Protein AF-A0A3Q9IIV7-F1 (afdb_monomer_lite)

Structure (mmCIF, N/CA/C/O backbone):
data_AF-A0A3Q9IIV7-F1
#
_entry.id   AF-A0A3Q9IIV7-F1
#
loop_
_atom_site.group_PDB
_atom_site.id
_atom_site.type_symbol
_atom_site.label_atom_id
_atom_site.label_alt_id
_atom_site.label_comp_id
_atom_site.label_asym_id
_atom_site.label_entity_id
_atom_site.label_seq_id
_atom_site.pdbx_PDB_ins_code
_atom_site.Cartn_x
_atom_site.Cartn_y
_atom_site.Cartn_z
_atom_site.occupancy
_atom_site.B_iso_or_equiv
_atom_site.auth_seq_id
_atom_site.auth_comp_id
_atom_site.auth_asym_id
_atom_site.auth_atom_id
_atom_site.pdbx_PDB_model_num
ATOM 1 N N . MET A 1 1 ? -18.520 -3.926 -2.756 1.00 58.75 1 MET A N 1
ATOM 2 C CA . MET A 1 1 ? -17.961 -4.920 -3.712 1.00 58.75 1 MET A CA 1
ATOM 3 C C . MET A 1 1 ? -16.444 -4.786 -3.732 1.00 58.75 1 MET A C 1
ATOM 5 O O . MET A 1 1 ? -15.958 -3.691 -3.470 1.00 58.75 1 MET A O 1
ATOM 9 N N . LEU A 1 2 ? -15.721 -5.872 -4.011 1.00 69.44 2 LEU A N 1
ATOM 10 C CA . LEU A 1 2 ? -14.260 -5.911 -4.110 1.00 69.44 2 LEU A CA 1
ATOM 11 C C . LEU A 1 2 ? -13.869 -6.427 -5.498 1.00 69.44 2 LEU A C 1
ATOM 13 O O . LEU A 1 2 ? -14.406 -7.440 -5.939 1.00 69.44 2 LEU A O 1
ATOM 17 N N . ALA A 1 3 ? -12.956 -5.732 -6.172 1.00 71.06 3 ALA A N 1
ATOM 18 C CA . ALA A 1 3 ? -12.388 -6.152 -7.451 1.00 71.06 3 ALA A CA 1
ATOM 19 C C . ALA A 1 3 ? -10.860 -6.046 -7.405 1.00 71.06 3 ALA A C 1
ATOM 21 O O . ALA A 1 3 ? -10.324 -5.092 -6.836 1.00 71.06 3 ALA A O 1
ATOM 22 N N . VAL A 1 4 ? -10.179 -7.023 -8.010 1.00 73.12 4 VAL A N 1
ATOM 23 C CA . VAL A 1 4 ? -8.716 -7.081 -8.115 1.00 73.12 4 VAL A CA 1
ATOM 24 C C . VAL A 1 4 ? -8.334 -7.350 -9.565 1.00 73.12 4 VAL A C 1
ATOM 26 O O . VAL A 1 4 ? -8.858 -8.280 -10.175 1.00 73.12 4 VAL A O 1
ATOM 29 N N . ALA A 1 5 ? -7.414 -6.554 -10.103 1.00 72.44 5 ALA A N 1
ATOM 30 C CA . ALA A 1 5 ? -6.871 -6.717 -11.450 1.00 72.44 5 ALA A CA 1
ATOM 31 C C . ALA A 1 5 ? -5.342 -6.645 -11.409 1.00 72.44 5 ALA A C 1
ATOM 33 O O . ALA A 1 5 ? -4.793 -5.817 -10.685 1.00 72.44 5 ALA A O 1
ATOM 34 N N . TYR A 1 6 ? -4.658 -7.493 -12.178 1.00 72.19 6 TYR A N 1
ATOM 35 C CA . TYR A 1 6 ? -3.203 -7.436 -12.346 1.00 72.19 6 TYR A CA 1
ATOM 36 C C . TYR A 1 6 ? -2.863 -6.546 -13.542 1.00 72.19 6 TYR A C 1
ATOM 38 O O . TYR A 1 6 ? -3.431 -6.721 -14.615 1.00 72.19 6 TYR A O 1
ATOM 46 N N . ASP A 1 7 ? -1.955 -5.596 -13.336 1.00 64.94 7 ASP A N 1
ATOM 47 C CA . ASP A 1 7 ? -1.744 -4.451 -14.233 1.00 64.94 7 ASP A CA 1
ATOM 48 C C . ASP A 1 7 ? -0.355 -4.457 -14.899 1.00 64.94 7 ASP A C 1
ATOM 50 O O . ASP A 1 7 ? -0.168 -3.908 -15.979 1.00 64.94 7 ASP A O 1
ATOM 54 N N . ASN A 1 8 ? 0.657 -5.080 -14.277 1.00 69.69 8 ASN A N 1
ATOM 55 C CA . ASN A 1 8 ? 2.033 -5.050 -14.792 1.00 69.69 8 ASN A CA 1
ATOM 56 C C . ASN A 1 8 ? 2.778 -6.383 -14.650 1.00 69.69 8 ASN A C 1
ATOM 58 O O . ASN A 1 8 ? 2.446 -7.213 -13.801 1.00 69.69 8 ASN A O 1
ATOM 62 N N . GLY A 1 9 ? 3.808 -6.547 -15.488 1.00 76.94 9 GLY A N 1
ATOM 63 C CA . GLY A 1 9 ? 4.681 -7.718 -15.537 1.00 76.94 9 GLY A CA 1
ATOM 64 C C . GLY A 1 9 ? 6.158 -7.332 -15.615 1.00 76.94 9 GLY A C 1
ATOM 65 O O . GLY A 1 9 ? 6.741 -6.902 -14.621 1.00 76.94 9 GLY A O 1
ATOM 66 N N . PHE A 1 10 ? 6.784 -7.549 -16.772 1.00 85.31 10 PHE A N 1
ATOM 67 C CA . PHE A 1 10 ? 8.213 -7.297 -16.974 1.00 85.31 10 PHE A CA 1
ATOM 68 C C . PHE A 1 10 ? 8.480 -5.842 -17.342 1.00 85.31 10 PHE A C 1
ATOM 70 O O . PHE A 1 10 ? 7.863 -5.317 -18.259 1.00 85.31 10 PHE A O 1
ATOM 77 N N . TRP A 1 11 ? 9.438 -5.227 -16.661 1.00 91.25 11 TRP A N 1
ATOM 78 C CA . TRP A 1 11 ? 9.997 -3.927 -17.003 1.00 91.25 11 TRP A CA 1
ATOM 79 C C . TRP A 1 11 ? 11.404 -4.122 -17.563 1.00 91.25 11 TRP A C 1
ATOM 81 O O . TRP A 1 11 ? 12.161 -4.952 -17.057 1.00 91.25 11 TRP A O 1
ATOM 91 N N . THR A 1 12 ? 11.729 -3.387 -18.625 1.00 93.62 12 THR A N 1
ATOM 92 C CA . THR A 1 12 ? 13.041 -3.395 -19.283 1.00 93.62 12 THR A CA 1
ATOM 93 C C . THR A 1 12 ? 13.470 -1.960 -19.574 1.00 93.62 12 THR A C 1
ATOM 95 O O . THR A 1 12 ? 12.679 -1.178 -20.103 1.00 93.62 12 THR A O 1
ATOM 98 N N . THR A 1 13 ? 14.727 -1.640 -19.276 1.00 95.31 13 THR A N 1
ATOM 99 C CA . THR A 1 13 ? 15.385 -0.388 -19.677 1.00 95.31 13 THR A CA 1
ATOM 100 C C . THR A 1 13 ? 16.022 -0.558 -21.060 1.00 95.31 13 THR A C 1
ATOM 102 O O . THR A 1 13 ? 16.713 -1.557 -21.285 1.00 95.31 13 THR A O 1
ATOM 105 N N . ASP A 1 14 ? 15.850 0.390 -21.985 1.00 92.81 14 ASP A N 1
ATOM 106 C CA . ASP A 1 14 ? 16.689 0.448 -23.193 1.00 92.81 14 ASP A CA 1
ATOM 107 C C . ASP A 1 14 ? 18.050 1.078 -22.845 1.00 92.81 14 ASP A C 1
ATOM 109 O O . ASP A 1 14 ? 18.143 2.176 -22.302 1.00 92.81 14 ASP A O 1
ATOM 113 N N . ALA A 1 15 ? 19.136 0.364 -23.133 1.00 93.19 15 ALA A N 1
ATOM 114 C CA . ALA A 1 15 ? 20.503 0.798 -22.859 1.00 93.19 15 ALA A CA 1
ATOM 115 C C . ALA A 1 15 ? 21.008 1.889 -23.828 1.00 93.19 15 ALA A C 1
ATOM 117 O O . ALA A 1 15 ? 22.144 2.344 -23.691 1.00 93.19 15 ALA A O 1
ATOM 118 N N . ALA A 1 16 ? 20.218 2.286 -24.833 1.00 93.06 16 ALA A N 1
ATOM 119 C CA . ALA A 1 16 ? 20.529 3.400 -25.725 1.00 93.06 16 ALA A CA 1
ATOM 120 C C . ALA A 1 16 ? 20.262 4.774 -25.090 1.00 93.06 16 ALA A C 1
ATOM 122 O O . ALA A 1 16 ? 21.043 5.696 -25.321 1.00 93.06 16 ALA A O 1
ATOM 123 N N . ASP A 1 17 ? 19.167 4.910 -24.337 1.00 93.12 17 ASP A N 1
ATOM 124 C CA . ASP A 1 17 ? 18.652 6.187 -23.823 1.00 93.12 17 ASP A CA 1
ATOM 125 C C . ASP A 1 17 ? 18.233 6.152 -22.338 1.00 93.12 17 ASP A C 1
ATOM 127 O O . ASP A 1 17 ? 18.010 7.205 -21.743 1.00 93.12 17 ASP A O 1
ATOM 131 N N . GLY A 1 18 ? 18.178 4.968 -21.720 1.00 92.06 18 GLY A N 1
ATOM 132 C CA . GLY A 1 18 ? 17.764 4.776 -20.331 1.00 92.06 18 GLY A CA 1
ATOM 133 C C . GLY A 1 18 ? 16.247 4.718 -20.124 1.00 92.06 18 GLY A C 1
ATOM 134 O O . GLY A 1 18 ? 15.806 4.722 -18.977 1.00 92.06 18 GLY A O 1
ATOM 135 N N . VAL A 1 19 ? 15.434 4.672 -21.186 1.00 92.25 19 VAL A N 1
ATOM 136 C CA . VAL A 1 19 ? 13.969 4.662 -21.064 1.00 92.25 19 VAL A CA 1
ATOM 137 C C . VAL A 1 19 ? 13.474 3.303 -20.569 1.00 92.25 19 VAL A C 1
ATOM 139 O O . VAL A 1 19 ? 13.785 2.254 -21.134 1.00 92.25 19 VAL A O 1
ATOM 142 N N . GLU A 1 20 ? 12.656 3.320 -19.517 1.00 90.75 20 GLU A N 1
ATOM 143 C CA . GLU A 1 20 ? 11.995 2.131 -18.977 1.00 90.75 20 GLU A CA 1
ATOM 144 C C . GLU A 1 20 ? 10.634 1.888 -19.635 1.00 90.75 20 GLU A C 1
ATOM 146 O O . GLU A 1 20 ? 9.823 2.802 -19.798 1.00 90.75 20 GLU A O 1
ATOM 151 N N . SER A 1 21 ? 10.341 0.630 -19.963 1.00 89.31 21 SER A N 1
ATOM 152 C CA . SER A 1 21 ? 9.040 0.229 -20.505 1.00 89.31 21 SER A CA 1
ATOM 153 C C . SER A 1 21 ? 8.588 -1.137 -19.982 1.00 89.31 21 SER A C 1
ATOM 155 O O . SER A 1 21 ? 9.400 -2.034 -19.746 1.00 89.31 21 SER A O 1
ATOM 157 N N . ASN A 1 22 ? 7.272 -1.310 -19.807 1.00 88.62 22 ASN A N 1
ATOM 158 C CA . ASN A 1 22 ? 6.665 -2.600 -19.464 1.00 88.62 22 ASN A CA 1
ATOM 159 C C . ASN A 1 22 ? 6.613 -3.485 -20.721 1.00 88.62 22 ASN A C 1
ATOM 161 O O . ASN A 1 22 ? 5.636 -3.474 -21.470 1.00 88.62 22 ASN A O 1
ATOM 165 N N . THR A 1 23 ? 7.716 -4.179 -20.996 1.00 87.75 23 THR A N 1
ATOM 166 C CA . THR A 1 23 ? 7.887 -5.037 -22.169 1.00 87.75 23 THR A CA 1
ATOM 167 C C . THR A 1 23 ? 8.945 -6.121 -21.934 1.00 87.75 23 THR A C 1
ATOM 169 O O . THR A 1 23 ? 9.750 -6.067 -20.999 1.00 87.75 23 THR A O 1
ATOM 172 N N . SER A 1 24 ? 8.957 -7.121 -22.816 1.00 86.75 24 SER A N 1
ATOM 173 C CA . SER A 1 24 ? 9.986 -8.164 -22.854 1.00 86.75 24 SER A CA 1
ATOM 174 C C . SER A 1 24 ? 11.303 -7.619 -23.410 1.00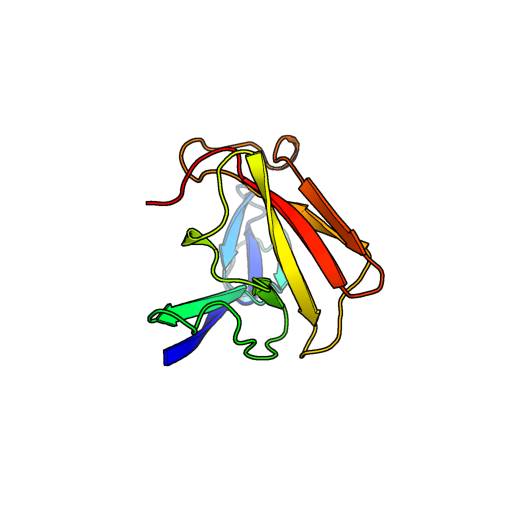 86.75 24 SER A C 1
ATOM 176 O O . SER A 1 24 ? 11.305 -6.908 -24.414 1.00 86.75 24 SER A O 1
ATOM 178 N N . LYS A 1 25 ? 12.436 -8.077 -22.863 1.00 89.94 25 LYS A N 1
ATOM 179 C CA . LYS A 1 25 ? 13.781 -7.830 -23.419 1.00 89.94 25 LYS A CA 1
ATOM 180 C C . LYS A 1 25 ? 13.916 -8.180 -24.902 1.00 89.94 25 LYS A C 1
ATOM 182 O O . LYS A 1 25 ? 14.718 -7.569 -25.592 1.00 89.94 25 LYS A O 1
ATOM 187 N N . SER A 1 26 ? 13.127 -9.133 -25.402 1.00 90.75 26 SER A N 1
ATOM 188 C CA . SER A 1 26 ? 13.107 -9.513 -26.822 1.00 90.75 26 SER A CA 1
ATOM 189 C C . SER A 1 26 ? 12.467 -8.472 -27.752 1.00 90.75 26 SER A C 1
ATOM 191 O O . SER A 1 26 ? 12.515 -8.650 -28.965 1.00 90.75 26 SER A O 1
ATOM 193 N N . LEU A 1 27 ? 11.824 -7.436 -27.204 1.00 90.69 27 LEU A N 1
ATOM 194 C CA . LEU A 1 27 ? 11.130 -6.371 -27.940 1.00 90.69 27 LEU A CA 1
ATOM 195 C C . LEU A 1 27 ? 11.838 -5.006 -27.822 1.00 90.69 27 LEU A C 1
ATOM 197 O O . LEU A 1 27 ? 11.355 -4.025 -28.378 1.00 90.69 27 LEU A O 1
ATOM 201 N N . VAL A 1 28 ? 12.970 -4.945 -27.113 1.00 91.50 28 VAL A N 1
ATOM 202 C CA . VAL A 1 28 ? 13.807 -3.746 -26.941 1.00 91.50 28 VAL A CA 1
ATOM 203 C C . VAL A 1 28 ? 15.048 -3.886 -27.822 1.00 91.50 28 VAL A C 1
ATOM 205 O O . VAL A 1 28 ? 15.633 -4.966 -27.891 1.00 91.50 28 VAL A O 1
ATOM 208 N N . ALA A 1 29 ? 15.459 -2.816 -28.507 1.00 91.00 29 ALA A N 1
ATOM 209 C CA . ALA A 1 29 ? 16.549 -2.885 -29.484 1.00 91.00 29 ALA A CA 1
ATOM 210 C C . ALA A 1 29 ? 17.926 -3.074 -28.823 1.00 91.00 29 ALA A C 1
ATOM 212 O O . ALA A 1 29 ? 18.779 -3.783 -29.362 1.00 91.00 29 ALA A O 1
ATOM 213 N N . LYS A 1 30 ? 18.141 -2.468 -27.647 1.00 93.69 30 LYS A N 1
ATOM 214 C CA . LYS A 1 30 ? 19.322 -2.691 -26.799 1.00 93.69 30 LYS A CA 1
ATOM 215 C C . LYS A 1 30 ? 18.881 -2.966 -25.354 1.00 93.69 30 LYS A C 1
ATOM 217 O O . LYS A 1 30 ? 18.885 -2.055 -24.534 1.00 93.69 30 LYS A O 1
ATOM 222 N N . PRO A 1 31 ? 18.472 -4.197 -25.006 1.00 91.06 31 PRO A N 1
ATOM 223 C CA . PRO A 1 31 ? 17.926 -4.486 -23.682 1.00 91.06 31 PRO A CA 1
ATOM 224 C C . PRO A 1 31 ? 19.001 -4.363 -22.590 1.00 91.06 31 PRO A C 1
ATOM 226 O O . PRO A 1 31 ? 19.986 -5.102 -22.597 1.00 91.06 31 PRO A O 1
ATOM 229 N N . GLY A 1 32 ? 18.786 -3.453 -21.640 1.00 92.94 32 GLY A N 1
ATOM 230 C CA . GLY A 1 32 ? 19.634 -3.226 -20.471 1.00 92.94 32 GLY A CA 1
ATOM 231 C C . GLY A 1 32 ? 19.196 -4.045 -19.255 1.00 92.94 32 GLY A C 1
ATOM 232 O O . GLY A 1 32 ? 19.041 -5.271 -19.319 1.00 92.94 32 GLY A O 1
ATOM 233 N N . GLU A 1 33 ? 19.000 -3.378 -18.119 1.00 92.94 33 GLU A N 1
ATOM 234 C CA . GLU A 1 33 ? 18.426 -4.005 -16.927 1.00 92.94 33 GLU A CA 1
ATOM 235 C C . GLU A 1 33 ? 16.958 -4.405 -17.148 1.00 92.94 33 GLU A C 1
ATOM 237 O O . GLU A 1 33 ? 16.276 -3.927 -18.057 1.00 92.94 33 GLU A O 1
ATOM 242 N N . SER A 1 34 ? 16.486 -5.376 -16.365 1.00 91.75 34 SER A N 1
ATOM 243 C CA . SER A 1 34 ? 15.094 -5.828 -16.420 1.00 91.75 34 SER A CA 1
ATOM 244 C C . SER A 1 34 ? 14.674 -6.504 -15.128 1.00 91.75 34 SER A C 1
ATOM 246 O O . SER A 1 34 ? 15.429 -7.315 -14.587 1.00 91.75 34 SER A O 1
ATOM 248 N N . TRP A 1 35 ? 13.441 -6.274 -14.705 1.00 89.62 35 TRP A N 1
ATOM 249 C CA . TRP A 1 35 ? 12.874 -6.839 -13.487 1.00 89.62 35 TRP A CA 1
ATOM 250 C C . TRP A 1 35 ? 11.394 -7.171 -13.692 1.00 89.62 35 TRP A C 1
ATOM 252 O O . TRP A 1 35 ? 10.761 -6.747 -14.658 1.00 89.62 35 TRP A O 1
ATOM 262 N N . TRP A 1 36 ? 10.832 -7.985 -12.802 1.00 85.25 36 TRP A N 1
ATOM 263 C CA . TRP A 1 36 ? 9.423 -8.374 -12.844 1.00 85.25 36 TRP A CA 1
ATOM 264 C C . TRP A 1 36 ? 8.689 -7.764 -11.650 1.00 85.25 36 TRP A C 1
ATOM 266 O O . TRP A 1 36 ? 9.035 -8.048 -10.504 1.00 85.25 36 TRP A O 1
ATOM 276 N N . VAL A 1 37 ? 7.684 -6.925 -11.919 1.00 79.75 37 VAL A N 1
ATOM 277 C CA . VAL A 1 37 ? 6.894 -6.220 -10.899 1.00 79.75 37 VAL A CA 1
ATOM 278 C C . VAL A 1 37 ? 5.420 -6.592 -11.040 1.00 79.75 37 VAL A C 1
ATOM 280 O O . VAL A 1 37 ? 4.714 -5.989 -11.853 1.00 79.75 37 VAL A O 1
ATOM 283 N N . PRO A 1 38 ? 4.909 -7.537 -10.230 1.00 74.00 38 PRO A N 1
ATOM 284 C CA . PRO A 1 38 ? 3.479 -7.784 -10.154 1.00 74.00 38 PRO A CA 1
ATOM 285 C C . PRO A 1 38 ? 2.788 -6.601 -9.460 1.00 74.00 38 PRO A C 1
ATOM 287 O O . PRO A 1 38 ? 2.702 -6.549 -8.233 1.00 74.00 38 PRO A O 1
ATOM 290 N N . LYS A 1 39 ? 2.270 -5.650 -10.246 1.00 77.38 39 LYS A N 1
ATOM 291 C CA . LYS A 1 39 ? 1.334 -4.629 -9.747 1.00 77.38 39 LYS A CA 1
ATOM 292 C C . LYS A 1 39 ? -0.094 -5.160 -9.856 1.00 77.38 39 LYS A C 1
ATOM 294 O O . LYS A 1 39 ? -0.450 -5.764 -10.870 1.00 77.38 39 LYS A O 1
ATOM 299 N N . TYR A 1 40 ? -0.912 -4.907 -8.841 1.00 76.31 40 TYR A N 1
ATOM 300 C CA . TYR A 1 40 ? -2.345 -5.183 -8.870 1.00 76.31 40 TYR A CA 1
ATOM 301 C C . TYR A 1 40 ? -3.114 -3.981 -8.307 1.00 76.31 40 TYR A C 1
ATOM 303 O O . TYR A 1 40 ? -2.679 -3.350 -7.344 1.00 76.31 40 TYR A O 1
ATOM 311 N N . GLY A 1 41 ? -4.252 -3.662 -8.917 1.00 79.06 41 GLY A N 1
ATOM 312 C CA . GLY A 1 41 ? -5.205 -2.680 -8.409 1.00 79.06 41 GLY A CA 1
ATOM 313 C C . GLY A 1 41 ? -6.241 -3.349 -7.507 1.00 79.06 41 GLY A C 1
ATOM 314 O O . GLY A 1 41 ? -6.660 -4.474 -7.784 1.00 79.06 41 GLY A O 1
ATOM 315 N N . LYS A 1 42 ? -6.670 -2.655 -6.448 1.00 83.88 42 LYS A N 1
ATOM 316 C CA . LYS A 1 42 ? -7.761 -3.069 -5.554 1.00 83.88 42 LYS A CA 1
ATOM 317 C C . LYS A 1 42 ? -8.819 -1.970 -5.523 1.00 83.88 42 LYS A C 1
ATOM 319 O O . LYS A 1 42 ? -8.545 -0.880 -5.027 1.00 83.88 42 LYS A O 1
ATOM 324 N N . THR A 1 43 ? -10.023 -2.256 -6.012 1.00 84.25 43 THR A N 1
ATOM 325 C CA . THR A 1 43 ? -11.137 -1.294 -5.978 1.00 84.25 43 THR A CA 1
ATOM 326 C C . THR A 1 43 ? -12.075 -1.614 -4.820 1.00 84.25 43 THR A C 1
ATOM 328 O O . THR A 1 43 ? -12.595 -2.728 -4.715 1.00 84.25 43 THR A O 1
ATOM 331 N N . LEU A 1 44 ? -12.294 -0.616 -3.964 1.00 83.75 44 LEU A N 1
ATOM 332 C CA . LEU A 1 44 ? -13.118 -0.678 -2.759 1.00 83.75 44 LEU A CA 1
ATOM 333 C C . LEU A 1 44 ? -14.419 0.094 -2.998 1.00 83.75 44 LEU A C 1
ATOM 335 O O . LEU A 1 44 ? -14.399 1.311 -3.159 1.00 83.75 44 LEU A O 1
ATOM 339 N N . LEU A 1 45 ? -15.545 -0.619 -3.081 1.00 79.62 45 LEU A N 1
ATOM 340 C CA . LEU A 1 45 ? -16.843 -0.027 -3.416 1.00 79.62 45 LEU A CA 1
ATOM 341 C C . LEU A 1 45 ? -17.811 -0.103 -2.232 1.00 79.62 45 LEU A C 1
ATOM 343 O O . LEU A 1 45 ? -18.416 -1.157 -1.993 1.00 79.62 45 LEU A O 1
ATOM 347 N N . GLY A 1 46 ? -17.974 1.043 -1.565 1.00 77.19 46 GLY A N 1
ATOM 348 C CA . GLY A 1 46 ? -18.963 1.322 -0.519 1.00 77.19 46 GLY A CA 1
ATOM 349 C C . GLY A 1 46 ? -18.461 1.123 0.923 1.00 77.19 46 GLY A C 1
ATOM 350 O O . GLY A 1 46 ? -17.452 0.439 1.132 1.00 77.19 46 GLY A O 1
ATOM 351 N N . PRO A 1 47 ? -19.176 1.681 1.923 1.00 79.44 47 PRO A N 1
ATOM 352 C CA . PRO A 1 47 ? -18.900 1.455 3.343 1.00 79.44 47 PRO A CA 1
ATOM 353 C C . PRO A 1 47 ? -18.782 -0.031 3.687 1.00 79.44 47 PRO A C 1
ATOM 355 O O . PRO A 1 47 ? -19.472 -0.875 3.113 1.00 79.44 47 PRO A O 1
ATOM 358 N N . GLY A 1 48 ? -17.881 -0.360 4.612 1.00 81.88 48 GLY A N 1
ATOM 359 C CA . GLY A 1 48 ? -17.602 -1.745 5.004 1.00 81.88 48 GLY A CA 1
ATOM 360 C C . GLY A 1 48 ? -16.783 -2.563 3.994 1.00 81.88 48 GLY A C 1
ATOM 361 O O . GLY A 1 48 ? -16.403 -3.684 4.312 1.00 81.88 48 GLY A O 1
ATOM 362 N N . SER A 1 49 ? -16.448 -2.029 2.810 1.00 88.25 49 SER A N 1
ATOM 363 C CA . SER A 1 49 ? -15.495 -2.696 1.904 1.00 88.25 49 SER A CA 1
ATOM 364 C C . SER A 1 49 ? -14.032 -2.498 2.321 1.00 88.25 49 SER A C 1
ATOM 366 O O . SER A 1 49 ? -13.209 -3.375 2.070 1.00 88.25 49 SER A O 1
ATOM 368 N N . TYR A 1 50 ? -13.706 -1.385 2.990 1.00 89.44 50 TYR A N 1
ATOM 369 C CA . TYR A 1 50 ? -12.325 -0.971 3.270 1.00 89.44 50 TYR A CA 1
ATOM 370 C C . TYR A 1 50 ? -11.523 -1.951 4.133 1.00 89.44 50 TYR A C 1
ATOM 372 O O . TYR A 1 50 ? -10.311 -2.047 3.964 1.00 89.44 50 TYR A O 1
ATOM 380 N N . THR A 1 51 ? -12.187 -2.701 5.014 1.00 91.50 51 THR A N 1
ATOM 381 C CA . THR A 1 51 ? -11.556 -3.672 5.922 1.00 91.50 51 THR A CA 1
ATOM 382 C C . THR A 1 51 ? -11.468 -5.090 5.348 1.00 91.50 51 THR A C 1
ATOM 384 O O . THR A 1 51 ? -10.936 -5.990 5.998 1.00 91.50 51 THR A O 1
ATOM 387 N N . VAL A 1 52 ? -11.969 -5.316 4.128 1.00 90.31 52 VAL A N 1
ATOM 388 C CA . VAL A 1 52 ? -11.958 -6.632 3.476 1.00 90.31 52 VAL A CA 1
ATOM 389 C C . VAL A 1 52 ? -10.628 -6.842 2.752 1.00 90.31 52 VAL A C 1
ATOM 391 O O . VAL A 1 52 ? -10.266 -6.071 1.860 1.00 90.31 52 VAL A O 1
ATOM 394 N N . SER A 1 53 ? -9.912 -7.909 3.102 1.00 90.31 53 SER A N 1
ATOM 395 C CA . SER A 1 53 ? -8.713 -8.367 2.387 1.00 90.31 53 SER A CA 1
ATOM 396 C C . SER A 1 53 ? -9.095 -9.284 1.222 1.00 90.31 53 SER A C 1
ATOM 398 O O . SER A 1 53 ? -10.013 -10.094 1.351 1.00 90.31 53 SER A O 1
ATOM 400 N N . SER A 1 54 ? -8.397 -9.173 0.088 1.00 89.00 54 SER A N 1
ATOM 401 C CA . SER A 1 54 ? -8.503 -10.151 -1.011 1.00 89.00 54 SER A CA 1
ATOM 402 C C . SER A 1 54 ? -7.529 -11.323 -0.873 1.00 89.00 54 SER A C 1
ATOM 404 O O . SER A 1 54 ? -7.609 -12.278 -1.644 1.00 89.00 54 SER A O 1
ATOM 406 N N . HIS A 1 55 ? -6.598 -11.242 0.085 1.00 90.06 55 HIS A N 1
ATOM 407 C CA . HIS A 1 55 ? -5.447 -12.136 0.217 1.00 90.06 55 HIS A CA 1
ATOM 408 C C . HIS A 1 55 ? -4.615 -12.239 -1.077 1.00 90.06 55 HIS A C 1
ATOM 410 O O . HIS A 1 55 ? -4.070 -13.296 -1.407 1.00 90.06 55 HIS A O 1
ATOM 416 N N . ALA A 1 56 ? -4.492 -11.120 -1.799 1.00 87.50 56 ALA A N 1
ATOM 417 C CA . ALA A 1 56 ? -3.615 -10.983 -2.953 1.00 87.50 56 ALA A CA 1
ATOM 418 C C . ALA A 1 56 ? -2.137 -11.174 -2.559 1.00 87.50 56 ALA A C 1
ATOM 420 O O . ALA A 1 56 ? -1.777 -11.382 -1.397 1.00 87.50 56 ALA A O 1
ATOM 421 N N . LEU A 1 57 ? -1.236 -11.104 -3.543 1.00 87.44 57 LEU A N 1
ATOM 422 C CA . LEU A 1 57 ? 0.194 -11.285 -3.283 1.00 87.44 57 LEU A CA 1
ATOM 423 C C . LEU A 1 57 ? 0.762 -10.241 -2.297 1.00 87.44 57 LEU A C 1
ATOM 425 O O . LEU A 1 57 ? 1.619 -10.627 -1.510 1.00 87.44 57 LEU A O 1
ATOM 429 N N . VAL A 1 58 ? 0.281 -8.988 -2.374 1.00 89.62 58 VAL A N 1
ATOM 430 C CA . VAL A 1 58 ? 0.600 -7.784 -1.564 1.00 89.62 58 VAL A CA 1
ATOM 431 C C . VAL A 1 58 ? 0.542 -7.967 -0.035 1.00 89.62 58 VAL A C 1
ATOM 433 O O . VAL A 1 58 ? 1.455 -8.529 0.559 1.00 89.62 58 VAL A O 1
ATOM 436 N N . GLU A 1 59 ? -0.458 -7.459 0.696 1.00 92.12 59 GLU A N 1
ATOM 437 C CA . GLU A 1 59 ? -1.619 -6.603 0.378 1.00 92.12 59 GLU A CA 1
ATOM 438 C C . GLU A 1 59 ? -1.888 -5.634 1.547 1.00 92.12 59 GLU A C 1
ATOM 440 O O . GLU A 1 59 ? -1.800 -6.053 2.696 1.00 92.12 59 GLU A O 1
ATOM 445 N N . ILE A 1 60 ? -2.230 -4.362 1.283 1.00 94.12 60 ILE A N 1
ATOM 446 C CA . ILE A 1 60 ? -2.479 -3.335 2.318 1.00 94.12 60 ILE A CA 1
ATOM 447 C C . ILE A 1 60 ? -3.990 -3.158 2.544 1.00 94.12 60 ILE A C 1
ATOM 449 O O . ILE A 1 60 ? -4.720 -2.808 1.614 1.00 94.12 60 ILE A O 1
ATOM 453 N N . THR A 1 61 ? -4.455 -3.363 3.779 1.00 94.81 61 THR A N 1
ATOM 454 C CA . THR A 1 61 ? -5.878 -3.272 4.156 1.00 94.81 61 THR A CA 1
ATOM 455 C C . THR A 1 61 ? -6.059 -2.455 5.447 1.00 94.81 61 THR A C 1
ATOM 457 O O . THR A 1 61 ? -5.485 -2.824 6.476 1.00 94.81 61 THR A O 1
ATOM 460 N N . PRO A 1 62 ? -6.836 -1.352 5.434 1.00 94.88 62 PRO A N 1
ATOM 461 C CA . PRO A 1 62 ? -7.297 -0.659 6.640 1.00 94.88 62 PRO A CA 1
ATOM 462 C C . PRO A 1 62 ? -7.958 -1.592 7.662 1.00 94.88 62 PRO A C 1
ATOM 464 O O . PRO A 1 62 ? -8.717 -2.483 7.297 1.00 94.88 62 PRO A O 1
ATOM 467 N N . LEU A 1 63 ? -7.717 -1.369 8.954 1.00 95.44 63 LEU A N 1
ATOM 468 C CA . LEU A 1 63 ? -8.381 -2.109 10.041 1.00 95.44 63 LEU A CA 1
ATOM 469 C C . LEU A 1 63 ? -9.668 -1.433 10.543 1.00 95.44 63 LEU A C 1
ATOM 471 O O . LEU A 1 63 ? -10.397 -2.002 11.353 1.00 95.44 63 LEU A O 1
ATOM 475 N N . SER A 1 64 ? -9.962 -0.236 10.044 1.00 92.75 64 SER A N 1
ATOM 476 C CA . SER A 1 64 ? -11.157 0.555 10.337 1.00 92.75 64 SER A CA 1
ATOM 477 C C . SER A 1 64 ? -11.621 1.299 9.083 1.00 92.75 64 SER A C 1
ATOM 479 O O . SER A 1 64 ? -10.906 1.345 8.084 1.00 92.75 64 SER A O 1
ATOM 481 N N . GLU A 1 65 ? -12.796 1.923 9.151 1.00 91.00 65 GLU A N 1
ATOM 482 C CA . GLU A 1 65 ? -13.269 2.891 8.155 1.00 91.00 65 GLU A CA 1
ATOM 483 C C . GLU A 1 65 ? -12.275 4.073 8.045 1.00 91.00 65 GLU A C 1
ATOM 485 O O . GLU A 1 65 ? -12.150 4.831 9.013 1.00 91.00 65 GLU A O 1
ATOM 490 N N . PRO A 1 66 ? -11.530 4.243 6.931 1.00 90.00 66 PRO A N 1
ATOM 491 C CA . PRO A 1 66 ? -10.499 5.278 6.831 1.00 90.00 66 PRO A CA 1
ATOM 492 C C . PRO A 1 66 ? -11.062 6.701 6.919 1.00 90.00 66 PRO A C 1
ATOM 494 O O . PRO A 1 66 ? -10.422 7.567 7.511 1.00 90.00 66 PRO A O 1
ATOM 497 N N . TYR A 1 67 ? -12.275 6.944 6.412 1.00 88.25 67 TYR A N 1
ATOM 498 C CA . TYR A 1 67 ? -12.900 8.273 6.442 1.00 88.25 67 TYR A CA 1
ATOM 499 C C . TYR A 1 67 ? -13.414 8.687 7.834 1.00 88.25 67 TYR A C 1
ATOM 501 O O . TYR A 1 67 ? -13.785 9.845 8.035 1.00 88.25 67 TYR A O 1
ATOM 509 N N . ALA A 1 68 ? -13.419 7.764 8.803 1.00 89.31 68 ALA A N 1
ATOM 510 C CA . ALA A 1 68 ? -13.783 8.031 10.194 1.00 89.31 68 ALA A CA 1
ATOM 511 C C . ALA A 1 68 ? -12.584 8.430 11.080 1.00 89.31 68 ALA A C 1
ATOM 513 O O . ALA A 1 68 ? -12.789 8.845 12.222 1.00 89.31 68 ALA A O 1
ATOM 514 N N . VAL A 1 69 ? -11.343 8.313 10.589 1.00 92.19 69 VAL A N 1
ATOM 515 C CA . VAL A 1 69 ? -10.145 8.678 11.362 1.00 92.19 69 VAL A CA 1
ATOM 516 C C . VAL A 1 69 ? -10.003 10.209 11.409 1.00 92.19 69 VAL A C 1
ATOM 518 O O . VAL A 1 69 ? -9.989 10.852 10.356 1.00 92.19 69 VAL A O 1
ATOM 521 N N . PRO A 1 70 ? -9.906 10.831 12.601 1.00 92.75 70 PRO A N 1
ATOM 522 C CA . PRO A 1 70 ? -9.744 12.276 12.715 1.00 92.75 70 PRO A CA 1
ATOM 523 C C . PRO A 1 70 ? -8.338 12.723 12.296 1.00 92.75 70 PRO A C 1
ATOM 525 O O . PRO A 1 70 ? -7.367 11.974 12.407 1.00 92.75 70 PRO A O 1
ATOM 528 N N . VAL A 1 71 ? -8.215 13.990 11.894 1.00 93.69 71 VAL A N 1
ATOM 529 C CA . VAL A 1 71 ? -6.907 14.640 11.722 1.00 93.69 71 VAL A CA 1
ATOM 530 C C . VAL A 1 71 ? -6.159 14.643 13.059 1.00 93.69 71 VAL A C 1
ATOM 532 O O . VAL A 1 71 ? -6.739 14.968 14.093 1.00 93.69 71 VAL A O 1
ATOM 535 N N . GLY A 1 72 ? -4.881 14.266 13.032 1.00 94.38 72 GLY A N 1
ATOM 536 C CA . GLY A 1 72 ? -4.061 14.024 14.223 1.00 94.38 72 GLY A CA 1
ATOM 537 C C . GLY A 1 72 ? -4.241 12.633 14.845 1.00 94.38 72 GLY A C 1
ATOM 538 O O . GLY A 1 72 ? -3.572 12.330 15.829 1.00 94.38 72 GLY A O 1
ATOM 539 N N . GLY A 1 73 ? -5.122 11.792 14.292 1.00 95.38 73 GLY A N 1
ATOM 540 C CA . GLY A 1 73 ? -5.228 10.370 14.616 1.00 95.38 73 GLY A CA 1
ATOM 541 C C . GLY A 1 73 ? -4.401 9.480 13.683 1.00 95.38 73 GLY A C 1
ATOM 542 O O . GLY A 1 73 ? -3.839 9.940 12.690 1.00 95.38 73 GLY A O 1
ATOM 543 N N . ASP A 1 74 ? -4.385 8.182 13.986 1.00 96.12 74 ASP A N 1
ATOM 544 C CA . ASP A 1 74 ? -3.659 7.160 13.227 1.00 96.12 74 ASP A CA 1
ATOM 545 C C . ASP A 1 74 ? -4.620 6.219 12.488 1.00 96.12 74 ASP A C 1
ATOM 547 O O . ASP A 1 74 ? -5.468 5.569 13.105 1.00 96.12 74 ASP A O 1
ATOM 551 N N . LEU A 1 75 ? -4.427 6.053 11.179 1.00 95.81 75 LEU A N 1
ATOM 552 C CA . LEU A 1 75 ? -5.045 4.977 10.410 1.00 95.81 75 LEU A CA 1
ATOM 553 C C . LEU A 1 75 ? -4.222 3.694 10.576 1.00 95.81 75 LEU A C 1
ATOM 555 O O . LEU A 1 75 ? -3.114 3.573 10.051 1.00 95.81 75 LEU A O 1
ATOM 559 N N . ALA A 1 76 ? -4.772 2.712 11.287 1.00 97.56 76 ALA A N 1
ATOM 560 C CA . ALA A 1 76 ? -4.175 1.385 11.371 1.00 97.56 76 ALA A CA 1
ATOM 561 C C . ALA A 1 76 ? -4.412 0.602 10.066 1.00 97.56 76 ALA A C 1
ATOM 563 O O . ALA A 1 76 ? -5.555 0.400 9.650 1.00 97.56 76 ALA A O 1
ATOM 564 N N . VAL A 1 77 ? -3.333 0.126 9.444 1.00 97.56 77 VAL A N 1
ATOM 565 C CA . VAL A 1 77 ? -3.357 -0.734 8.252 1.00 97.56 77 VAL A CA 1
ATOM 566 C C . VAL A 1 77 ? -2.610 -2.032 8.529 1.00 97.56 77 VAL A C 1
ATOM 568 O O . VAL A 1 77 ? -1.578 -2.028 9.198 1.00 97.56 77 VAL A O 1
ATOM 571 N N . LYS A 1 78 ? -3.105 -3.143 7.990 1.00 97.94 78 LYS A N 1
ATOM 572 C CA . LYS A 1 78 ? -2.424 -4.439 7.997 1.00 97.94 78 LYS A CA 1
ATOM 573 C C . LYS A 1 78 ? -1.836 -4.715 6.617 1.00 97.94 78 LYS A C 1
ATOM 575 O O . LYS A 1 78 ? -2.511 -4.498 5.612 1.00 97.94 78 LYS A O 1
ATOM 580 N N . VAL A 1 79 ? -0.602 -5.209 6.580 1.00 97.12 79 VAL A N 1
ATOM 581 C CA . VAL A 1 79 ? 0.058 -5.706 5.368 1.00 97.12 79 VAL A CA 1
ATOM 582 C C . VAL A 1 79 ? 0.092 -7.231 5.406 1.00 97.12 79 VAL 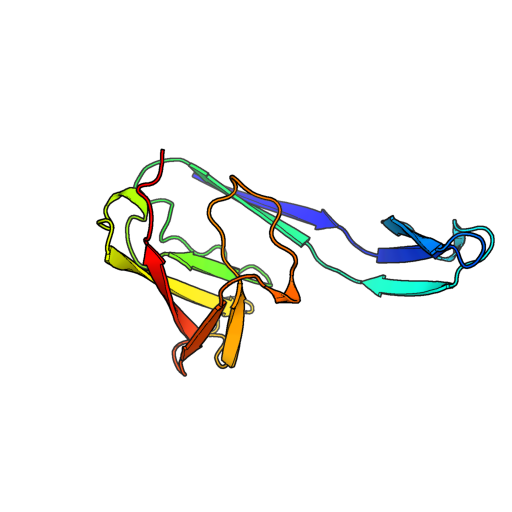A C 1
ATOM 584 O O . VAL A 1 79 ? 0.539 -7.822 6.391 1.00 97.12 79 VAL A O 1
ATOM 587 N N . GLU A 1 80 ? -0.394 -7.874 4.345 1.00 96.31 80 GLU A N 1
ATOM 588 C CA . GLU A 1 80 ? -0.617 -9.322 4.296 1.00 96.31 80 GLU A CA 1
ATOM 589 C C . GLU A 1 80 ? -0.124 -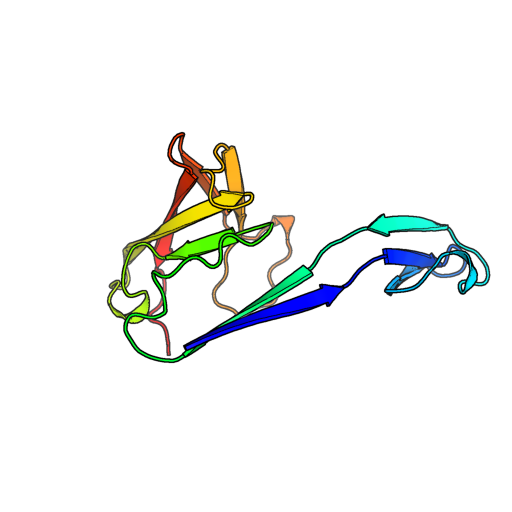9.986 3.003 1.00 96.31 80 GLU A C 1
ATOM 591 O O . GLU A 1 80 ? -0.805 -9.934 1.980 1.00 96.31 80 GLU A O 1
ATOM 596 N N . ARG A 1 81 ? 0.982 -10.732 3.045 1.00 93.38 81 ARG A N 1
ATOM 597 C CA . ARG A 1 81 ? 1.423 -11.521 1.887 1.00 93.38 81 ARG A CA 1
ATOM 598 C C . ARG A 1 81 ? 0.582 -12.787 1.770 1.00 93.38 81 ARG A C 1
ATOM 600 O O . ARG A 1 81 ? 0.753 -13.703 2.572 1.00 93.38 81 ARG A O 1
ATOM 607 N N . ARG A 1 82 ? -0.304 -12.874 0.768 1.00 93.00 82 ARG A N 1
ATOM 608 C CA . ARG A 1 82 ? -1.242 -14.009 0.596 1.00 93.00 82 ARG A CA 1
ATOM 609 C C . ARG A 1 82 ? -2.070 -14.280 1.866 1.00 93.00 82 ARG A C 1
ATOM 611 O O . ARG A 1 82 ? -2.206 -15.424 2.297 1.00 93.00 82 ARG A O 1
ATOM 618 N N . GLY A 1 83 ? -2.547 -13.214 2.514 1.00 94.75 83 GLY A N 1
ATOM 619 C CA . GLY A 1 83 ? -3.321 -13.284 3.762 1.00 94.75 83 GLY A CA 1
ATOM 620 C C . GLY A 1 83 ? -2.511 -13.548 5.041 1.00 94.75 83 GLY A C 1
ATOM 621 O O . GLY A 1 83 ? -3.084 -13.560 6.127 1.00 94.75 83 GLY A O 1
ATOM 622 N N . GLN A 1 84 ? -1.188 -13.732 4.955 1.00 97.31 84 GLN A N 1
ATOM 623 C CA . GLN A 1 84 ? -0.321 -13.874 6.131 1.00 97.31 84 GLN A CA 1
ATOM 624 C C . GLN A 1 84 ? 0.297 -12.524 6.523 1.00 97.31 84 GLN A C 1
ATOM 626 O O . GLN A 1 84 ? 0.829 -11.847 5.640 1.00 97.31 84 GLN A O 1
ATOM 631 N N . PRO A 1 85 ? 0.279 -12.124 7.810 1.00 97.81 85 PRO A N 1
ATOM 632 C CA . PRO A 1 85 ? 0.900 -10.884 8.275 1.00 97.81 85 PRO A CA 1
ATOM 633 C C . PRO A 1 85 ? 2.347 -10.703 7.802 1.00 97.81 85 PRO A C 1
ATOM 635 O O . PRO A 1 85 ? 3.167 -11.611 7.944 1.00 97.81 85 PRO A O 1
ATOM 638 N N . LEU A 1 86 ? 2.675 -9.520 7.275 1.00 97.50 86 LEU A N 1
ATOM 639 C CA . LEU A 1 86 ? 4.012 -9.196 6.783 1.00 97.50 86 LEU A CA 1
ATOM 640 C C . LEU A 1 86 ? 4.663 -8.114 7.658 1.00 97.50 86 LEU A C 1
ATOM 642 O O . LEU A 1 86 ? 4.355 -6.926 7.551 1.00 97.50 86 LEU A O 1
ATOM 646 N N . ALA A 1 87 ? 5.552 -8.547 8.552 1.00 98.12 87 ALA A N 1
ATOM 647 C CA . ALA A 1 87 ? 6.289 -7.693 9.483 1.00 98.12 87 ALA A CA 1
ATOM 648 C C . ALA A 1 87 ? 7.516 -7.024 8.834 1.00 98.12 87 ALA A C 1
ATOM 650 O O . ALA A 1 87 ? 8.094 -7.564 7.891 1.00 98.12 87 ALA A O 1
ATOM 651 N N . GLY A 1 88 ? 7.952 -5.879 9.371 1.00 97.69 88 GLY A N 1
ATOM 652 C CA . GLY A 1 88 ? 9.161 -5.178 8.916 1.00 97.69 88 GLY A CA 1
ATOM 653 C C . GLY A 1 88 ? 9.028 -4.451 7.570 1.00 97.69 88 GLY A C 1
ATOM 654 O O . GLY A 1 88 ? 10.033 -4.020 7.010 1.00 97.69 88 GLY A O 1
ATOM 655 N N . VAL A 1 89 ? 7.812 -4.298 7.042 1.00 96.38 89 VAL A N 1
ATOM 656 C CA . VAL A 1 89 ? 7.545 -3.620 5.765 1.00 96.38 89 VAL A CA 1
ATOM 657 C C . VAL A 1 89 ? 7.563 -2.113 5.974 1.00 96.38 89 VAL A C 1
ATOM 659 O O . VAL A 1 89 ? 6.753 -1.601 6.744 1.00 96.38 89 VAL A O 1
ATOM 662 N N . LYS A 1 90 ? 8.441 -1.401 5.259 1.00 96.25 90 LYS A N 1
ATOM 6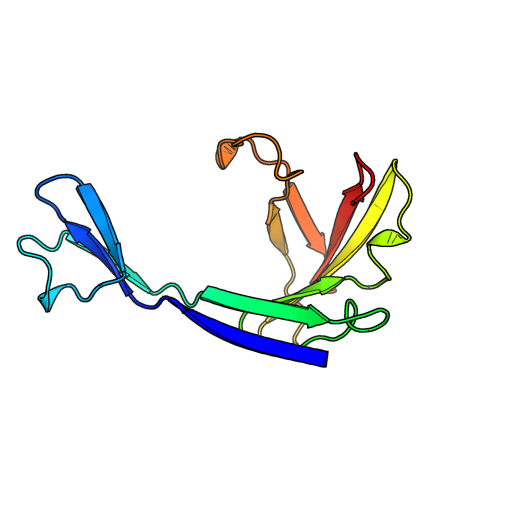63 C CA . LYS A 1 90 ? 8.409 0.064 5.155 1.00 96.25 90 LYS A CA 1
ATOM 664 C C . LYS A 1 90 ? 7.270 0.474 4.214 1.00 96.25 90 LYS A C 1
ATOM 666 O O . LYS A 1 90 ? 7.339 0.225 3.016 1.00 96.25 90 LYS A O 1
ATOM 671 N N . LEU A 1 91 ? 6.241 1.109 4.760 1.00 93.94 91 LEU A N 1
ATOM 672 C CA . LEU A 1 91 ? 5.141 1.729 4.023 1.00 93.94 91 LEU A CA 1
ATOM 673 C C . LEU A 1 91 ? 5.442 3.215 3.848 1.00 93.94 91 LEU A C 1
ATOM 675 O O . LEU A 1 91 ? 5.501 3.937 4.843 1.00 93.94 91 LEU A O 1
ATOM 679 N N . THR A 1 92 ? 5.618 3.676 2.613 1.00 93.31 92 THR A N 1
ATOM 680 C CA . THR A 1 92 ? 5.593 5.106 2.280 1.00 93.31 92 THR A CA 1
ATOM 681 C C . THR A 1 92 ? 4.151 5.580 2.098 1.00 93.31 92 THR A C 1
ATOM 683 O O . THR A 1 92 ? 3.276 4.813 1.696 1.00 93.31 92 THR A O 1
ATOM 686 N N . TYR A 1 93 ? 3.885 6.843 2.425 1.00 90.19 93 TYR A N 1
ATOM 687 C CA . TYR A 1 93 ? 2.572 7.466 2.253 1.00 90.19 93 TYR A CA 1
ATOM 688 C C . TYR A 1 93 ? 2.714 8.946 1.879 1.00 90.19 93 TYR A C 1
ATOM 690 O O . TYR A 1 93 ? 3.783 9.537 2.006 1.00 90.19 93 TYR A O 1
ATOM 698 N N . GLY A 1 94 ? 1.630 9.539 1.389 1.00 86.94 94 GLY A N 1
ATOM 699 C CA . GLY A 1 94 ? 1.557 10.940 0.985 1.00 86.94 94 GLY A CA 1
ATOM 700 C C . GLY A 1 94 ? 0.101 11.380 0.860 1.00 86.94 94 GLY A C 1
ATOM 701 O O . GLY A 1 94 ? -0.806 10.558 0.982 1.00 86.94 94 GLY A O 1
ATOM 702 N N . ASP A 1 95 ? -0.126 12.669 0.622 1.00 78.25 95 ASP A N 1
ATOM 703 C CA . ASP A 1 95 ? -1.471 13.248 0.499 1.00 78.25 95 ASP A CA 1
ATOM 704 C C . ASP A 1 95 ? -1.992 13.324 -0.947 1.00 78.25 95 ASP A C 1
ATOM 706 O O . ASP A 1 95 ? -3.139 13.705 -1.170 1.00 78.25 95 ASP A O 1
ATOM 710 N N . GLY A 1 96 ? -1.162 12.951 -1.926 1.00 77.38 96 GLY A N 1
ATOM 711 C CA . GLY A 1 96 ? -1.506 12.953 -3.349 1.00 77.38 96 GLY A CA 1
ATOM 712 C C . GLY A 1 96 ? -1.581 14.341 -3.994 1.00 77.38 96 GLY A C 1
ATOM 713 O O . GLY A 1 96 ? -1.981 14.426 -5.152 1.00 77.38 96 GLY A O 1
ATOM 714 N N . LEU A 1 97 ? -1.208 15.411 -3.280 1.00 75.81 97 LEU A N 1
ATOM 715 C CA . LEU A 1 97 ? -1.265 16.786 -3.789 1.00 75.81 97 LEU A CA 1
ATOM 716 C C . LEU A 1 97 ? 0.066 17.248 -4.389 1.00 75.81 97 LEU A C 1
ATOM 718 O O . LEU A 1 97 ? 0.068 17.958 -5.393 1.00 75.81 97 LEU A O 1
ATOM 722 N N . GLU A 1 98 ? 1.189 16.829 -3.803 1.00 71.94 98 GLU A N 1
ATOM 723 C CA . GLU A 1 98 ? 2.530 17.195 -4.268 1.00 71.94 98 GLU A CA 1
ATOM 724 C C . GLU A 1 98 ? 3.342 15.957 -4.697 1.00 71.94 98 GLU A C 1
ATOM 726 O O . GLU A 1 98 ? 3.358 14.952 -3.971 1.00 71.94 98 GLU A O 1
ATOM 731 N N . PRO A 1 99 ? 4.055 16.006 -5.845 1.00 73.31 99 PRO A N 1
ATOM 732 C CA . PRO A 1 99 ? 5.021 14.981 -6.225 1.00 73.31 99 PRO A CA 1
ATOM 733 C C . PRO A 1 99 ? 6.190 14.974 -5.233 1.00 73.31 99 PRO A C 1
ATOM 735 O O . PRO A 1 99 ? 7.124 15.768 -5.329 1.00 73.31 99 PRO A O 1
ATOM 738 N N . ASN A 1 100 ? 6.132 14.070 -4.260 1.00 74.06 100 ASN A N 1
ATOM 739 C CA . ASN A 1 100 ? 7.202 13.882 -3.293 1.00 74.06 100 ASN A CA 1
ATOM 740 C C . ASN A 1 100 ? 8.265 12.934 -3.874 1.00 74.06 100 ASN A C 1
ATOM 742 O O . ASN A 1 100 ? 7.910 11.825 -4.280 1.00 74.06 100 ASN A O 1
ATOM 746 N N . PRO A 1 101 ? 9.556 13.320 -3.894 1.00 80.00 101 PRO A N 1
ATOM 747 C CA . PRO A 1 101 ? 10.652 12.393 -4.165 1.00 80.00 101 PRO A CA 1
ATOM 748 C C . PRO A 1 101 ? 10.592 11.178 -3.230 1.00 80.00 101 PRO A C 1
ATOM 750 O O . PRO A 1 101 ? 10.310 11.329 -2.039 1.00 80.00 101 PRO A O 1
ATOM 753 N N . GLU A 1 102 ? 10.850 9.977 -3.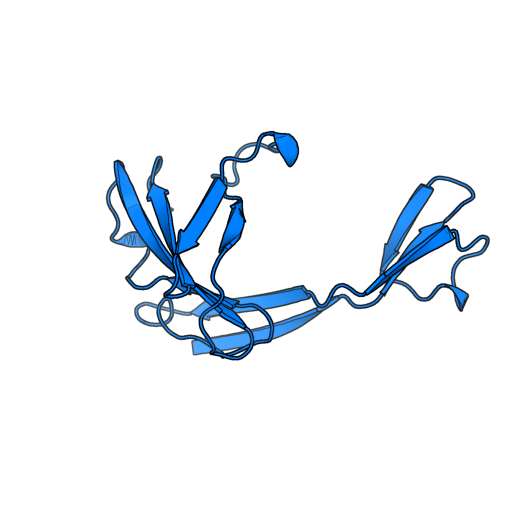753 1.00 76.31 102 GLU A N 1
ATOM 754 C CA . GLU A 1 102 ? 10.678 8.716 -3.010 1.00 76.31 102 GLU A CA 1
ATOM 755 C C . GLU A 1 102 ? 11.541 8.653 -1.735 1.00 76.31 102 GLU A C 1
ATOM 757 O O . GLU A 1 102 ? 11.097 8.158 -0.696 1.00 76.31 102 GLU A O 1
ATOM 762 N N . ASP A 1 103 ? 12.743 9.235 -1.777 1.00 82.56 103 ASP A N 1
ATOM 763 C CA . ASP A 1 103 ? 13.667 9.364 -0.643 1.00 82.56 103 ASP A CA 1
ATOM 764 C C . ASP A 1 103 ? 13.140 10.281 0.476 1.00 82.56 103 ASP A C 1
ATOM 766 O O . ASP A 1 103 ? 13.559 10.152 1.628 1.00 82.56 103 ASP A O 1
ATOM 770 N N . LYS A 1 104 ? 12.197 11.174 0.152 1.00 84.69 104 LYS A N 1
ATOM 771 C CA . LYS A 1 104 ? 11.583 12.148 1.069 1.00 84.69 104 LYS A CA 1
ATOM 772 C C . LYS A 1 104 ? 10.175 11.772 1.514 1.00 84.69 104 LYS A C 1
ATOM 774 O O . LYS A 1 104 ? 9.626 12.449 2.383 1.00 84.69 104 LYS A O 1
ATOM 779 N N . MET A 1 105 ? 9.583 10.711 0.962 1.00 88.19 105 MET A N 1
ATOM 780 C CA . MET A 1 105 ? 8.262 10.262 1.394 1.00 88.19 105 MET A CA 1
ATOM 781 C C . MET A 1 105 ? 8.293 9.837 2.872 1.00 88.19 105 MET A C 1
ATOM 783 O O . MET A 1 105 ? 9.131 9.009 3.258 1.00 88.19 105 MET A O 1
ATOM 787 N N . PRO A 1 106 ? 7.374 10.346 3.715 1.00 92.12 106 PRO A N 1
ATOM 788 C CA . PRO A 1 106 ? 7.252 9.871 5.081 1.00 92.12 106 PRO A CA 1
ATOM 789 C C . PRO A 1 106 ? 6.874 8.387 5.071 1.00 92.12 106 PRO A C 1
ATOM 791 O O . PRO A 1 106 ? 6.232 7.882 4.144 1.00 92.12 106 PRO A O 1
ATOM 794 N N . SER A 1 107 ? 7.312 7.660 6.098 1.00 95.38 107 SER A N 1
ATOM 795 C CA . SER A 1 107 ? 7.115 6.215 6.147 1.00 95.38 107 SER A CA 1
ATOM 796 C C . SER A 1 107 ? 6.950 5.678 7.558 1.00 95.38 107 SER A C 1
ATOM 798 O O . SER A 1 107 ? 7.392 6.291 8.528 1.00 95.38 107 SER A O 1
ATOM 800 N N . VAL A 1 108 ? 6.297 4.523 7.652 1.00 97.38 108 VAL A N 1
ATOM 801 C CA . VAL A 1 108 ? 6.103 3.754 8.885 1.00 97.38 108 VAL A CA 1
ATOM 802 C C . VAL A 1 108 ? 6.378 2.280 8.616 1.00 97.38 108 VAL A C 1
ATOM 804 O O . VAL A 1 108 ? 6.208 1.810 7.492 1.00 97.38 108 VAL A O 1
ATOM 807 N N . THR A 1 109 ? 6.812 1.543 9.636 1.00 98.12 109 THR A N 1
ATOM 808 C CA . THR A 1 109 ? 7.193 0.129 9.498 1.00 98.12 109 THR A CA 1
ATOM 809 C C . THR A 1 109 ? 6.179 -0.775 10.190 1.00 98.12 109 THR A C 1
ATOM 811 O O . THR A 1 109 ? 5.746 -0.470 11.302 1.00 98.12 109 THR A O 1
ATOM 814 N N . THR A 1 110 ? 5.810 -1.898 9.569 1.00 98.50 110 THR A N 1
ATOM 815 C CA . THR A 1 110 ? 4.882 -2.859 10.184 1.00 98.50 110 THR A CA 1
ATOM 816 C C . THR A 1 110 ? 5.489 -3.605 11.374 1.00 98.50 110 THR A C 1
ATOM 818 O O . THR A 1 110 ? 6.639 -4.054 11.344 1.00 98.50 110 THR A O 1
ATOM 821 N N . GLY A 1 111 ? 4.682 -3.778 12.422 1.00 98.25 111 GLY A N 1
ATOM 822 C CA . GLY A 1 111 ? 4.984 -4.605 13.586 1.00 98.25 111 GLY A CA 1
ATOM 823 C C . GLY A 1 111 ? 4.961 -6.108 13.286 1.00 98.25 111 GLY A C 1
ATOM 824 O O . GLY A 1 111 ? 4.743 -6.545 12.156 1.00 98.25 111 GLY A O 1
ATOM 825 N N . LYS A 1 112 ? 5.174 -6.929 14.324 1.00 97.62 112 LYS A N 1
ATOM 826 C CA . LYS A 1 112 ? 5.190 -8.407 14.225 1.00 97.62 112 LYS A CA 1
ATOM 827 C C . LYS A 1 112 ? 3.857 -9.007 13.755 1.00 97.62 112 LYS A C 1
ATOM 829 O O . LYS A 1 112 ? 3.835 -10.110 13.225 1.00 97.62 112 LYS A O 1
ATOM 834 N N . ASP A 1 113 ? 2.768 -8.279 13.964 1.00 97.81 113 ASP A N 1
ATOM 835 C CA . ASP A 1 113 ? 1.393 -8.559 13.543 1.00 97.81 113 ASP A CA 1
ATOM 836 C C . ASP A 1 113 ? 1.078 -8.079 12.112 1.00 97.81 113 ASP A C 1
ATOM 838 O O . ASP A 1 113 ? -0.062 -8.186 11.655 1.00 97.81 113 ASP A O 1
ATOM 842 N N . GLY A 1 114 ? 2.076 -7.546 11.397 1.00 98.19 114 GLY A N 1
ATOM 84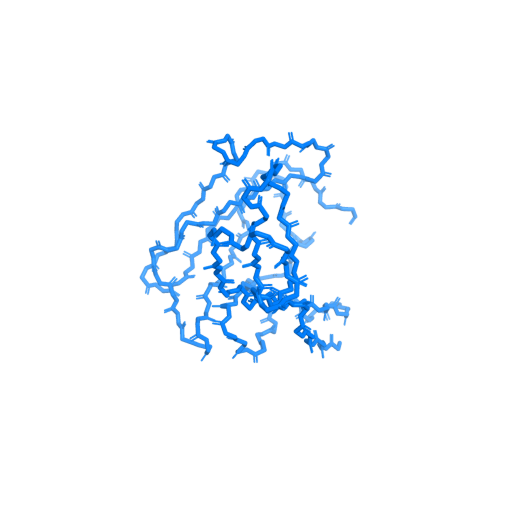3 C CA . GLY A 1 114 ? 1.914 -6.946 10.076 1.00 98.19 114 GLY A CA 1
ATOM 844 C C . GLY A 1 114 ? 1.193 -5.597 10.096 1.00 98.19 114 GLY A C 1
ATOM 845 O O . GLY A 1 114 ? 0.826 -5.110 9.029 1.00 98.19 114 GLY A O 1
ATOM 846 N N . VAL A 1 115 ? 0.973 -4.985 11.267 1.00 98.56 115 VAL A N 1
ATOM 847 C CA . VAL A 1 115 ? 0.224 -3.727 11.392 1.00 98.56 115 VAL A CA 1
ATOM 848 C C . VAL A 1 115 ? 1.162 -2.527 11.443 1.00 98.56 115 VAL A C 1
ATOM 850 O O . VAL A 1 115 ? 2.155 -2.522 12.166 1.00 98.56 115 VAL A O 1
ATOM 853 N N . ALA A 1 116 ? 0.819 -1.480 10.702 1.00 98.44 116 ALA A N 1
ATOM 854 C CA . ALA A 1 116 ? 1.411 -0.152 10.807 1.00 98.44 116 ALA A CA 1
ATOM 855 C C . ALA A 1 116 ? 0.325 0.889 11.109 1.00 98.44 116 ALA A C 1
ATOM 857 O O . ALA A 1 116 ? -0.857 0.673 10.839 1.00 98.44 116 ALA A O 1
ATOM 858 N N . ARG A 1 117 ? 0.730 2.027 11.673 1.00 97.88 117 ARG A N 1
ATOM 859 C CA . ARG A 1 117 ? -0.136 3.178 11.954 1.00 97.88 117 ARG A CA 1
ATOM 860 C C . ARG A 1 117 ? 0.321 4.349 11.100 1.00 97.88 117 ARG A C 1
ATOM 862 O O . ARG A 1 117 ? 1.463 4.769 11.236 1.00 97.88 117 ARG A O 1
ATOM 869 N N . ILE A 1 118 ? -0.535 4.819 10.199 1.00 95.88 118 ILE A N 1
ATOM 870 C CA . ILE A 1 118 ? -0.254 5.946 9.307 1.00 95.88 118 ILE A CA 1
ATOM 871 C C . ILE A 1 118 ? -0.888 7.202 9.924 1.00 95.88 118 ILE A C 1
ATOM 873 O O . ILE A 1 118 ? -2.113 7.225 10.063 1.00 95.88 118 ILE A O 1
ATOM 877 N N . PRO A 1 119 ? -0.112 8.236 10.292 1.00 95.25 119 PRO A N 1
ATOM 878 C CA . PRO A 1 119 ? -0.662 9.452 10.879 1.00 95.25 119 PRO A CA 1
ATOM 879 C C . PRO A 1 119 ? -1.457 10.251 9.839 1.00 95.25 119 PRO A C 1
ATOM 881 O O . PRO A 1 119 ? -0.981 10.535 8.738 1.00 95.25 119 PRO A O 1
ATOM 884 N N . VAL A 1 120 ? -2.676 10.646 10.200 1.00 92.81 120 VAL A N 1
ATOM 885 C CA . VAL A 1 120 ? -3.606 11.377 9.332 1.00 92.81 120 VAL A CA 1
ATOM 886 C C . VAL A 1 120 ? -3.419 12.880 9.539 1.00 92.81 120 VAL A C 1
ATOM 888 O O . VAL A 1 120 ? -3.972 13.478 10.460 1.00 92.81 120 VAL A O 1
ATOM 891 N N . SER A 1 121 ? -2.626 13.519 8.677 1.00 89.75 121 SER A N 1
ATOM 892 C CA . SER A 1 121 ? -2.355 14.968 8.731 1.00 89.75 121 SER A CA 1
ATOM 893 C C . SER A 1 121 ? -3.455 15.834 8.102 1.00 89.75 121 SER A C 1
ATOM 895 O O . SER A 1 121 ? -3.534 17.032 8.377 1.00 89.75 121 SER A O 1
ATOM 897 N N . ARG A 1 122 ? -4.305 15.247 7.251 1.00 85.12 122 ARG A N 1
ATOM 898 C CA . ARG A 1 122 ? -5.385 15.910 6.504 1.00 85.12 122 ARG A CA 1
ATOM 899 C C . ARG A 1 122 ? -6.593 14.981 6.415 1.00 85.12 122 ARG A C 1
ATOM 901 O O . ARG A 1 122 ? -6.434 13.765 6.365 1.00 85.12 122 ARG A O 1
ATOM 908 N N . LYS A 1 123 ? -7.802 15.547 6.403 1.00 83.50 123 LYS A N 1
ATOM 909 C CA . LYS A 1 123 ? -9.030 14.770 6.194 1.00 83.50 123 LYS A CA 1
ATOM 910 C C . LYS A 1 123 ? -9.090 14.312 4.731 1.00 83.50 123 LYS A C 1
ATOM 912 O O . LYS A 1 123 ? -8.719 15.083 3.847 1.00 83.50 123 LYS A O 1
ATOM 917 N N . GLY A 1 124 ? -9.562 13.089 4.491 1.00 73.81 124 GLY A N 1
ATOM 918 C CA . GLY A 1 124 ? -9.896 12.629 3.141 1.00 73.81 124 GLY A CA 1
ATOM 919 C C . GLY A 1 124 ? -11.041 13.440 2.504 1.00 73.81 124 GLY A C 1
ATOM 920 O O . GLY A 1 124 ? -11.739 14.158 3.231 1.00 73.81 124 GLY A O 1
ATOM 921 N N . PRO A 1 125 ? -11.214 13.333 1.173 1.00 65.38 125 PRO A N 1
ATOM 922 C CA . PRO A 1 125 ? -12.321 13.957 0.442 1.00 65.38 125 PRO A CA 1
ATOM 923 C C . PRO A 1 125 ? -13.698 13.454 0.906 1.00 65.38 125 PRO A C 1
ATOM 925 O O . PRO A 1 125 ? -13.782 12.274 1.318 1.00 65.38 125 PRO A O 1
#

Foldseek 3Di:
DKDKDWDAFKWWAAPVPRDIDRDDLVPHPRTDDMDTDGDMDIDQDDPPSQQDDPLAQWDKGWVDDQLPADQQGWTKIAIHGSNHGDFQDWDFDDDPPDPDDPVRTDTWTAHPRRITIHHHNDHDD

pLDDT: mean 88.34, std 8.73, range [58.75, 98.56]

Sequence (125 aa):
MLAVAYDNGFWTTDAADGVESNTSKSLVAKPGESWWVPKYGKTLLGPGSYTVSSHALVEITPLSEPYAVPVGGDLAVKVERRGQPLAGVKLTYGDGLEPNPEDKMPSVTTGKDGVARIPVSRKGP

Secondary structure (DSSP, 8-state):
-EEEEE---EEEEETTT--EEES-GGGSSSEEEEEE---EEEEE-STT-TT-----SS-EEESS-GGGSPTTSEEEEEEEETTEE-TT-EEE---SSS---GGGS-EEE--TTSEEEEE--S---

Radius of gyration: 17.53 Å; chains: 1; bounding box: 40×31×44 Å